Protein AF-A0A2M8G8P9-F1 (afdb_monomer_lite)

Secondary structure (DSSP, 8-state):
--HHHHHHHHHHT--SS-----SSHHHHHHHHHHH--TT------S-TT--EEE-GGG-EEE--HHHHHHHHHHHHH--

Structure (mmCIF, N/CA/C/O backbone):
data_AF-A0A2M8G8P9-F1
#
_entry.id   AF-A0A2M8G8P9-F1
#
loop_
_atom_site.group_PDB
_atom_site.id
_atom_site.type_symbol
_atom_site.label_atom_id
_atom_site.label_alt_id
_atom_site.label_comp_id
_atom_site.label_asym_id
_atom_site.label_entity_id
_atom_site.label_seq_id
_atom_site.pdbx_PDB_ins_code
_atom_site.Cartn_x
_atom_site.Cartn_y
_atom_site.Cartn_z
_atom_site.occupancy
_atom_site.B_iso_or_equiv
_atom_site.auth_seq_id
_atom_site.auth_comp_id
_atom_site.auth_asym_id
_atom_site.auth_atom_id
_atom_site.pdbx_PDB_model_num
ATOM 1 N N . GLU A 1 1 ? 9.055 1.384 -16.625 1.00 74.44 1 GLU A N 1
ATOM 2 C CA . GLU A 1 1 ? 8.243 2.607 -16.787 1.00 74.44 1 GLU A CA 1
ATOM 3 C C . GLU A 1 1 ? 8.471 3.536 -15.603 1.00 74.44 1 GLU A C 1
ATOM 5 O O . GLU A 1 1 ? 8.966 3.068 -14.580 1.00 74.44 1 GLU A O 1
ATOM 10 N N . ASP A 1 2 ? 8.178 4.829 -15.751 1.00 86.94 2 ASP A N 1
ATOM 11 C CA . ASP A 1 2 ? 8.257 5.802 -14.655 1.00 86.94 2 ASP A CA 1
ATOM 12 C C . ASP A 1 2 ? 7.035 5.647 -13.726 1.00 86.94 2 ASP A C 1
ATOM 14 O O . ASP A 1 2 ? 5.904 5.829 -14.188 1.00 86.94 2 ASP A O 1
ATOM 18 N N . PRO A 1 3 ? 7.220 5.351 -12.423 1.00 88.75 3 PRO A N 1
ATOM 19 C CA . PRO A 1 3 ? 6.118 5.234 -11.470 1.00 88.75 3 PRO A CA 1
ATOM 20 C C . PRO A 1 3 ? 5.200 6.460 -11.418 1.00 88.75 3 PRO A C 1
ATOM 22 O O . PRO A 1 3 ? 4.003 6.316 -11.165 1.00 88.75 3 PRO A O 1
ATOM 25 N N . ARG A 1 4 ? 5.730 7.670 -11.663 1.00 92.12 4 ARG A N 1
ATOM 26 C CA . ARG A 1 4 ? 4.912 8.894 -11.679 1.00 92.12 4 ARG A CA 1
ATOM 27 C C . ARG A 1 4 ? 3.951 8.930 -12.855 1.00 92.12 4 ARG A C 1
ATOM 29 O O . ARG A 1 4 ? 2.801 9.316 -12.663 1.00 92.12 4 ARG A O 1
ATOM 36 N N . ALA A 1 5 ? 4.411 8.526 -14.036 1.00 94.06 5 ALA A N 1
ATOM 37 C CA . ALA A 1 5 ? 3.580 8.472 -15.232 1.00 94.06 5 ALA A CA 1
ATOM 38 C C . ALA A 1 5 ? 2.414 7.491 -15.040 1.00 94.06 5 ALA A C 1
ATOM 40 O O . ALA A 1 5 ? 1.262 7.879 -15.213 1.00 94.06 5 ALA A O 1
ATOM 41 N N . ILE A 1 6 ? 2.697 6.281 -14.541 1.00 92.19 6 ILE A N 1
ATOM 42 C CA . ILE A 1 6 ? 1.668 5.269 -14.244 1.00 92.19 6 ILE A CA 1
ATOM 43 C C . ILE A 1 6 ? 0.629 5.816 -13.254 1.00 92.19 6 ILE A C 1
ATOM 45 O O . ILE A 1 6 ? -0.575 5.717 -13.484 1.00 92.19 6 ILE A O 1
ATOM 49 N N . ALA A 1 7 ? 1.080 6.424 -12.151 1.00 94.19 7 ALA A N 1
ATOM 50 C CA . ALA A 1 7 ? 0.171 6.967 -11.143 1.00 94.19 7 ALA A CA 1
ATOM 51 C C . ALA A 1 7 ? -0.690 8.117 -11.694 1.00 94.19 7 ALA A C 1
ATOM 53 O O . ALA A 1 7 ? -1.864 8.244 -11.344 1.00 94.19 7 ALA A O 1
ATOM 54 N N . HIS A 1 8 ? -0.114 8.947 -12.569 1.00 93.56 8 HIS A N 1
ATOM 55 C CA . HIS A 1 8 ? -0.836 10.014 -13.252 1.00 93.56 8 HIS A CA 1
ATOM 56 C C . HIS A 1 8 ? -1.920 9.439 -14.170 1.00 93.56 8 HIS A C 1
ATOM 58 O O . HIS A 1 8 ? -3.052 9.922 -14.150 1.00 93.56 8 HIS A O 1
ATOM 64 N N . ASP A 1 9 ? -1.606 8.403 -14.943 1.00 95.31 9 ASP A N 1
ATOM 65 C CA . ASP A 1 9 ? -2.564 7.795 -15.865 1.00 95.31 9 ASP A CA 1
ATOM 66 C C . ASP A 1 9 ? -3.737 7.137 -15.135 1.00 95.31 9 ASP A C 1
ATOM 68 O O . ASP A 1 9 ? -4.882 7.323 -15.543 1.00 95.31 9 ASP A O 1
ATOM 72 N N . ILE A 1 10 ? -3.494 6.490 -13.990 1.00 93.69 10 ILE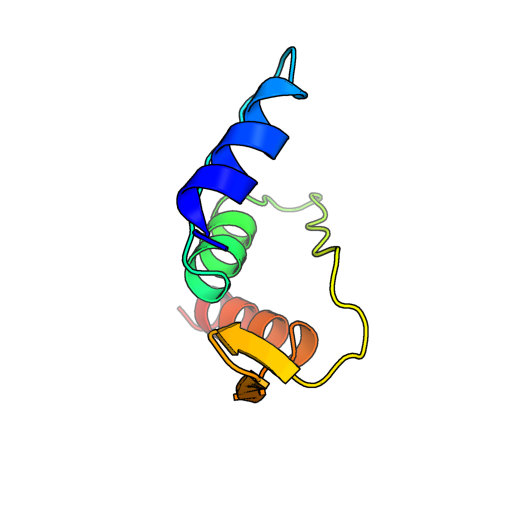 A N 1
ATOM 73 C CA . ILE A 1 10 ? -4.571 6.004 -13.111 1.00 93.69 10 ILE A CA 1
ATOM 74 C C . ILE A 1 10 ? -5.449 7.171 -12.640 1.00 93.69 10 ILE A C 1
ATOM 76 O O . ILE A 1 10 ? -6.676 7.094 -12.698 1.00 93.69 10 ILE A O 1
ATOM 80 N N . LYS A 1 11 ? -4.832 8.278 -12.205 1.00 93.94 11 LYS A N 1
ATOM 81 C CA . LYS A 1 11 ? -5.556 9.450 -11.692 1.00 93.94 11 LYS A CA 1
ATOM 82 C C . LYS A 1 11 ? -6.491 10.070 -12.735 1.00 93.94 11 LYS A C 1
ATOM 84 O O . LYS A 1 11 ? -7.555 10.551 -12.358 1.00 93.94 11 LYS A O 1
ATOM 89 N N . LYS A 1 12 ? -6.144 10.028 -14.028 1.00 94.44 12 LYS A N 1
ATOM 90 C CA . LYS A 1 12 ? -7.015 10.517 -15.117 1.00 94.44 12 LYS A CA 1
ATOM 91 C C . LYS A 1 12 ? -8.364 9.788 -15.175 1.00 94.44 12 LYS A C 1
ATOM 93 O O . LYS A 1 12 ? -9.341 10.382 -15.614 1.00 94.44 12 LYS A O 1
ATOM 98 N N . GLY A 1 13 ? -8.426 8.530 -14.731 1.00 95.06 13 GLY A N 1
ATOM 99 C CA . GLY A 1 13 ? -9.661 7.740 -14.686 1.00 95.06 13 GLY A CA 1
AT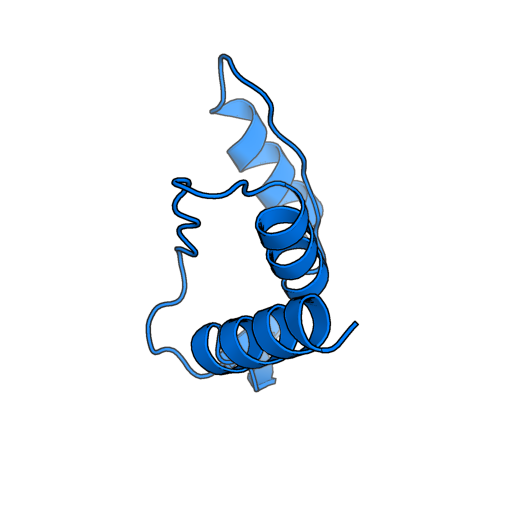OM 100 C C . GLY A 1 13 ? -10.578 8.050 -13.496 1.00 95.06 13 GLY A C 1
ATOM 101 O O . GLY A 1 13 ? -11.682 7.517 -13.430 1.00 95.06 13 GLY A O 1
ATOM 102 N N . ILE A 1 14 ? -10.147 8.890 -12.551 1.00 93.75 14 ILE A N 1
ATOM 103 C CA . ILE A 1 14 ? -10.908 9.224 -11.342 1.00 93.75 14 ILE A CA 1
ATOM 104 C C . ILE A 1 14 ? -11.630 10.553 -11.575 1.00 93.75 14 ILE A C 1
ATOM 106 O O . ILE A 1 14 ? -11.038 11.626 -11.475 1.00 93.75 14 ILE A O 1
ATOM 110 N N . SER A 1 15 ? -12.924 10.483 -11.887 1.00 89.88 15 SER A N 1
ATOM 111 C CA . SER A 1 15 ? -13.752 11.653 -12.214 1.00 89.88 15 SER A CA 1
ATOM 112 C C . SER A 1 15 ? -14.239 12.439 -10.993 1.00 89.88 15 SER A C 1
ATOM 114 O O . SER A 1 15 ? -14.632 13.596 -11.120 1.00 89.88 15 SER A O 1
ATOM 116 N N . SER A 1 16 ? -14.253 11.821 -9.811 1.00 90.12 16 SER A N 1
ATOM 117 C CA . SER A 1 16 ? -14.767 12.425 -8.579 1.00 90.12 16 SER A CA 1
ATOM 118 C C . SER A 1 16 ? -14.242 11.708 -7.337 1.00 90.12 16 SER A C 1
ATOM 120 O O . SER A 1 16 ? -13.958 10.513 -7.384 1.00 90.12 16 SER A O 1
ATOM 122 N N . GLY A 1 17 ? -14.198 12.421 -6.211 1.00 86.50 17 GLY A N 1
ATOM 123 C CA . GLY A 1 17 ? -13.771 11.891 -4.915 1.00 86.50 17 GLY A CA 1
ATOM 124 C C . GLY A 1 17 ? -12.363 12.329 -4.510 1.00 86.50 17 GLY A C 1
ATOM 125 O O . GLY A 1 17 ? -11.608 12.903 -5.296 1.00 86.50 17 GLY A O 1
ATOM 126 N N . ASN A 1 18 ? -12.014 12.071 -3.250 1.00 89.62 18 ASN A N 1
ATOM 127 C CA . ASN A 1 18 ? -10.691 12.384 -2.720 1.00 89.62 18 ASN A CA 1
ATOM 128 C C . ASN A 1 18 ? -9.674 11.353 -3.220 1.00 89.62 18 ASN A C 1
ATOM 130 O O . ASN A 1 18 ? -9.800 10.164 -2.938 1.00 89.62 18 ASN A O 1
ATOM 134 N N . CYS A 1 19 ? -8.649 11.817 -3.934 1.00 94.06 19 CYS A N 1
ATOM 135 C CA . CYS A 1 19 ? -7.554 10.985 -4.424 1.00 94.06 19 CYS A CA 1
ATOM 136 C C . CYS A 1 19 ? -6.211 11.591 -4.008 1.00 94.06 19 CYS A C 1
ATOM 138 O O . CYS A 1 19 ? -5.836 12.672 -4.467 1.00 94.06 19 CYS A O 1
ATOM 140 N N . GLU A 1 20 ? -5.454 10.861 -3.193 1.00 95.06 20 GLU A N 1
ATOM 141 C CA .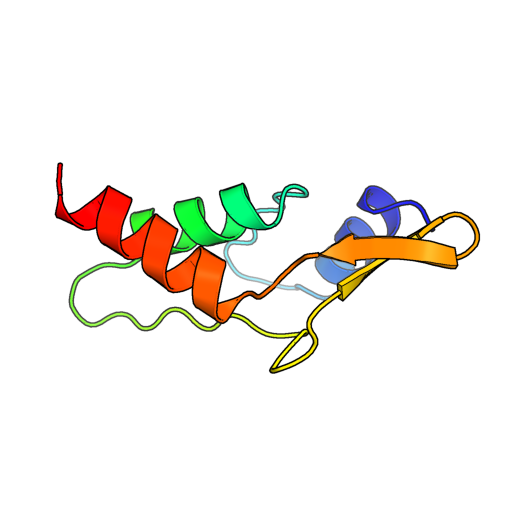 GLU A 1 20 ? -4.079 11.198 -2.826 1.00 95.06 20 GLU A CA 1
ATOM 142 C C . GLU A 1 20 ? -3.115 10.224 -3.514 1.00 95.06 20 GLU A C 1
ATOM 144 O O . GLU A 1 20 ? -3.335 9.015 -3.513 1.00 95.06 20 GLU A O 1
ATOM 149 N N . VAL A 1 21 ? -2.045 10.747 -4.120 1.00 95.62 21 VAL A N 1
ATOM 150 C CA . VAL A 1 21 ? -1.024 9.930 -4.791 1.00 95.62 21 VAL A CA 1
ATOM 151 C C . VAL A 1 21 ? 0.234 9.905 -3.935 1.00 95.62 21 VAL A C 1
ATOM 153 O O . VAL A 1 21 ? 0.905 10.924 -3.777 1.00 95.62 21 VAL A O 1
ATOM 156 N N . ILE A 1 22 ? 0.580 8.724 -3.425 1.00 96.81 22 ILE A N 1
ATOM 157 C CA . ILE A 1 22 ? 1.806 8.476 -2.661 1.00 96.81 22 ILE A CA 1
ATOM 158 C C . ILE A 1 22 ? 2.578 7.362 -3.368 1.00 96.81 22 ILE A C 1
ATOM 160 O O . ILE A 1 22 ? 2.139 6.217 -3.397 1.00 96.81 22 ILE A O 1
ATOM 164 N N . LEU A 1 23 ? 3.728 7.702 -3.957 1.00 94.81 23 LEU A N 1
ATOM 165 C CA . LEU A 1 23 ? 4.524 6.759 -4.762 1.00 94.81 23 LEU A CA 1
ATOM 166 C C . LEU A 1 23 ? 5.203 5.673 -3.919 1.00 94.81 23 LEU A C 1
ATOM 168 O O . LEU A 1 23 ? 5.465 4.575 -4.402 1.00 94.81 23 LEU A O 1
ATOM 172 N N . ASP A 1 24 ? 5.515 5.987 -2.664 1.00 94.62 24 ASP A N 1
ATOM 173 C CA . ASP A 1 24 ? 6.069 5.022 -1.724 1.00 94.62 24 ASP A CA 1
ATOM 174 C C . ASP A 1 24 ? 4.939 4.146 -1.176 1.00 94.62 24 ASP A C 1
ATOM 176 O O . ASP A 1 24 ? 4.076 4.610 -0.426 1.00 94.62 24 ASP A O 1
ATOM 180 N N . ARG A 1 25 ? 4.954 2.866 -1.556 1.00 95.19 25 ARG A N 1
ATOM 181 C CA . ARG A 1 25 ? 3.891 1.917 -1.219 1.00 95.19 25 ARG A CA 1
ATOM 182 C C . ARG A 1 25 ? 3.721 1.727 0.293 1.00 95.19 25 ARG A C 1
ATOM 184 O O . ARG A 1 25 ? 2.585 1.629 0.746 1.00 95.19 25 ARG A O 1
ATOM 191 N N . ARG A 1 26 ? 4.800 1.728 1.093 1.00 96.69 26 ARG A N 1
ATOM 192 C CA . ARG A 1 26 ? 4.698 1.570 2.560 1.00 96.69 26 ARG A CA 1
ATOM 193 C C . ARG A 1 26 ? 4.079 2.821 3.171 1.00 96.69 26 ARG A C 1
ATOM 195 O O . ARG A 1 26 ? 3.177 2.715 3.997 1.00 96.69 26 ARG A O 1
ATOM 202 N N . LYS A 1 27 ? 4.502 4.007 2.719 1.00 97.94 27 LYS A N 1
ATOM 203 C CA . LYS A 1 27 ? 3.907 5.276 3.169 1.00 97.94 27 LYS A CA 1
ATOM 204 C C . LYS A 1 27 ? 2.434 5.385 2.786 1.00 97.94 27 LYS A C 1
ATOM 206 O O . LYS A 1 27 ? 1.658 5.895 3.586 1.00 97.94 27 LYS A O 1
ATOM 211 N N . ALA A 1 28 ? 2.042 4.891 1.611 1.00 97.62 28 ALA A N 1
ATOM 212 C CA . ALA A 1 28 ? 0.643 4.857 1.190 1.00 97.62 28 ALA A CA 1
ATOM 213 C C . ALA A 1 28 ? -0.210 3.979 2.124 1.00 97.62 28 ALA A C 1
ATOM 215 O O . ALA A 1 28 ? -1.265 4.417 2.578 1.00 97.62 28 ALA A O 1
ATOM 216 N N . VAL A 1 29 ? 0.280 2.784 2.481 1.00 97.19 29 VAL A N 1
ATOM 217 C CA . VAL A 1 29 ? -0.382 1.893 3.451 1.00 97.19 29 VAL A CA 1
ATOM 218 C C . VAL A 1 29 ? -0.489 2.554 4.828 1.00 97.19 29 VAL A C 1
ATOM 220 O O . VAL A 1 29 ? -1.580 2.614 5.393 1.00 97.19 29 VAL A O 1
ATOM 223 N N . ASN A 1 30 ? 0.606 3.125 5.344 1.00 97.62 30 ASN A N 1
ATOM 224 C CA . ASN A 1 30 ? 0.593 3.846 6.621 1.00 97.62 30 ASN A CA 1
ATOM 225 C C . ASN A 1 30 ? -0.432 4.992 6.621 1.00 97.62 30 ASN A C 1
ATOM 227 O O . ASN A 1 30 ? -1.209 5.143 7.564 1.00 97.62 30 ASN A O 1
ATOM 231 N N . LYS A 1 31 ? -0.456 5.792 5.550 1.00 97.69 31 LYS A N 1
ATOM 232 C CA . LYS A 1 31 ? -1.391 6.908 5.393 1.00 97.69 31 LYS A CA 1
ATOM 233 C C . LYS A 1 31 ? -2.842 6.431 5.401 1.00 97.69 31 LYS A C 1
ATOM 235 O O . LYS A 1 31 ? -3.653 7.027 6.105 1.00 97.69 31 LYS A O 1
ATOM 240 N N . ALA A 1 32 ? -3.145 5.347 4.684 1.00 97.44 32 ALA A N 1
ATOM 241 C CA . ALA A 1 32 ? -4.482 4.762 4.645 1.00 97.44 32 ALA A CA 1
ATOM 242 C C . ALA A 1 32 ? -4.958 4.333 6.043 1.00 97.44 32 ALA A C 1
ATOM 244 O O . ALA A 1 32 ? -6.067 4.681 6.441 1.00 97.44 32 ALA A O 1
ATOM 245 N N . PHE A 1 33 ? -4.105 3.670 6.833 1.00 97.12 33 PHE A N 1
ATOM 246 C CA . PHE A 1 33 ? -4.453 3.295 8.209 1.00 97.12 33 PHE A CA 1
ATOM 247 C C . PHE A 1 33 ? -4.676 4.496 9.127 1.00 97.12 33 PHE A C 1
ATOM 249 O O . PHE A 1 33 ? -5.550 4.450 9.983 1.00 97.12 33 PHE A O 1
ATOM 256 N N . ARG A 1 34 ? -3.933 5.592 8.942 1.00 96.19 34 ARG A N 1
ATOM 257 C CA . ARG A 1 34 ? -4.121 6.822 9.733 1.00 96.19 34 ARG A CA 1
ATOM 258 C C . ARG A 1 34 ? -5.371 7.611 9.342 1.00 96.19 34 ARG A C 1
ATOM 260 O O . ARG A 1 34 ? -5.788 8.481 10.102 1.00 96.19 34 ARG A O 1
ATOM 267 N N . TYR A 1 35 ? -5.924 7.359 8.160 1.00 95.88 35 TYR A N 1
ATOM 268 C CA . TYR A 1 35 ? -7.185 7.943 7.707 1.00 95.88 35 TYR A CA 1
ATOM 269 C C . TYR A 1 35 ? -8.403 7.129 8.121 1.00 95.88 35 TYR A C 1
ATOM 271 O O . TYR A 1 35 ? -9.454 7.722 8.364 1.0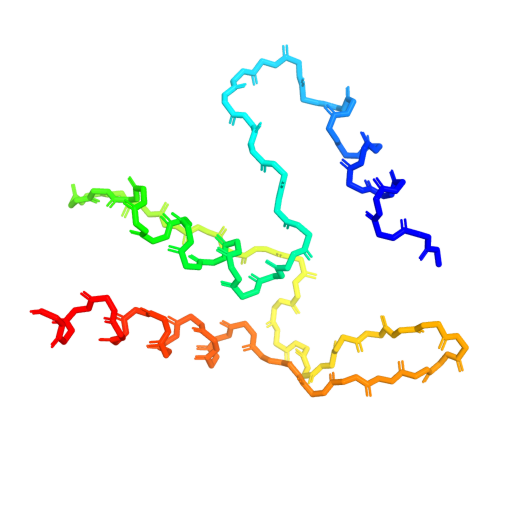0 95.88 35 TYR A O 1
ATOM 279 N N . ALA A 1 36 ? -8.257 5.809 8.223 1.00 96.50 36 ALA A N 1
ATOM 280 C CA . ALA A 1 36 ? -9.322 4.930 8.667 1.00 96.50 36 ALA A CA 1
ATOM 281 C C . ALA A 1 36 ? -9.740 5.241 10.110 1.00 96.50 36 ALA A C 1
ATOM 283 O O . ALA A 1 36 ? -8.907 5.431 11.000 1.00 96.50 36 ALA A O 1
ATOM 284 N N . LYS A 1 37 ? -11.049 5.270 10.341 1.00 95.38 37 LYS A N 1
ATOM 285 C CA . LYS A 1 37 ? -11.666 5.379 11.662 1.00 95.38 37 LYS A CA 1
ATOM 286 C C . LYS A 1 37 ? -12.233 4.031 12.088 1.00 95.38 37 LYS A C 1
ATOM 288 O O . LYS A 1 37 ? -12.344 3.095 11.299 1.00 95.38 37 LYS A O 1
ATOM 293 N N . THR A 1 38 ? -12.627 3.932 13.354 1.00 94.50 38 THR A N 1
ATOM 294 C CA . THR A 1 38 ? -13.368 2.770 13.851 1.00 94.50 38 THR A CA 1
ATOM 295 C C . THR A 1 38 ? -14.610 2.533 12.993 1.00 94.50 38 THR A C 1
ATOM 297 O O . THR A 1 38 ? -15.443 3.426 12.857 1.00 94.50 38 THR A O 1
ATOM 300 N N . GLY A 1 39 ? -14.727 1.325 12.441 1.00 96.88 39 GLY A N 1
ATOM 301 C CA . GLY A 1 39 ? -15.810 0.934 11.534 1.00 96.88 39 GLY A CA 1
ATOM 302 C C . GLY A 1 39 ? -15.444 0.986 10.048 1.00 96.88 39 GLY A C 1
ATOM 303 O O . GLY A 1 39 ? -16.149 0.377 9.249 1.00 96.88 39 GLY A O 1
ATOM 304 N N . ASP A 1 40 ? -14.334 1.629 9.676 1.00 97.62 40 ASP A N 1
ATOM 305 C CA . ASP A 1 40 ? -13.857 1.643 8.293 1.00 97.62 40 ASP A CA 1
ATOM 306 C C . ASP A 1 40 ? -13.099 0.355 7.940 1.00 97.62 40 ASP A C 1
ATOM 308 O O . ASP A 1 40 ? -12.504 -0.312 8.791 1.00 97.62 40 ASP A O 1
ATOM 312 N N . ALA A 1 41 ? -13.057 0.045 6.643 1.00 97.00 41 ALA A N 1
ATOM 313 C CA . ALA A 1 41 ? -12.214 -1.001 6.082 1.00 97.00 41 ALA A CA 1
ATOM 314 C C . ALA A 1 41 ? -11.188 -0.399 5.114 1.00 97.00 41 ALA A C 1
ATOM 316 O O . ALA A 1 41 ? -11.523 0.428 4.266 1.00 97.00 41 ALA A O 1
ATOM 317 N N . VAL A 1 42 ? -9.936 -0.855 5.206 1.00 96.62 42 VAL A N 1
ATOM 318 C CA . VAL A 1 42 ? -8.865 -0.499 4.264 1.00 96.62 42 VAL A CA 1
ATOM 319 C C . VAL A 1 42 ? -8.593 -1.684 3.345 1.00 96.62 42 VAL A C 1
ATOM 321 O O . VAL A 1 42 ? -8.268 -2.774 3.814 1.00 96.62 42 VAL A O 1
ATOM 324 N N . ILE A 1 43 ? -8.698 -1.466 2.032 1.00 96.31 43 ILE A N 1
ATOM 325 C CA . ILE A 1 43 ? -8.458 -2.490 1.010 1.00 96.31 43 ILE A CA 1
ATOM 326 C C . ILE A 1 43 ? -7.143 -2.177 0.288 1.00 96.31 43 ILE A C 1
ATOM 328 O O . ILE A 1 43 ? -7.000 -1.123 -0.327 1.00 96.31 43 ILE A O 1
ATOM 332 N N . ILE A 1 44 ? -6.188 -3.110 0.337 1.00 95.50 44 ILE A N 1
ATOM 333 C CA . ILE A 1 44 ? -4.918 -3.034 -0.399 1.00 95.50 44 ILE A CA 1
ATOM 334 C C . ILE A 1 44 ? -5.007 -3.989 -1.593 1.00 95.50 44 ILE A C 1
ATOM 336 O O . ILE A 1 44 ? -5.139 -5.198 -1.409 1.00 95.50 44 ILE A O 1
ATOM 340 N N . THR A 1 45 ? -4.942 -3.461 -2.816 1.00 93.94 45 THR A N 1
ATOM 341 C CA . THR A 1 45 ? -5.127 -4.240 -4.053 1.00 93.94 45 THR A CA 1
ATOM 342 C C . THR A 1 45 ? -3.883 -4.231 -4.956 1.00 93.94 45 THR A C 1
ATOM 344 O O . THR A 1 45 ? -2.905 -3.509 -4.730 1.00 93.94 45 THR A O 1
ATOM 347 N N . GLY A 1 46 ? -3.900 -5.091 -5.980 1.00 90.44 46 GLY A N 1
ATOM 348 C CA . GLY A 1 46 ? -2.915 -5.114 -7.069 1.00 90.44 46 GLY A CA 1
ATOM 349 C C . GLY A 1 46 ? -1.726 -6.066 -6.904 1.00 90.44 46 GLY A C 1
ATOM 350 O O . GLY A 1 46 ? -0.992 -6.235 -7.866 1.00 90.44 46 GLY A O 1
ATOM 351 N N . LYS A 1 47 ? -1.525 -6.685 -5.731 1.00 90.50 47 LYS A N 1
ATOM 352 C CA . LYS A 1 47 ? -0.389 -7.599 -5.482 1.00 90.50 47 LYS A CA 1
ATOM 353 C C . LYS A 1 47 ? -0.775 -8.993 -4.977 1.00 90.50 47 LYS A C 1
ATOM 355 O O . LYS A 1 47 ? -0.155 -9.989 -5.334 1.00 90.50 47 LYS A O 1
ATOM 360 N N . GLY A 1 48 ? -1.764 -9.083 -4.086 1.00 83.25 48 GLY A N 1
ATOM 361 C CA . GLY A 1 48 ? -2.164 -10.362 -3.492 1.00 83.25 48 GLY A CA 1
ATOM 362 C C . GLY A 1 48 ? -1.014 -11.073 -2.760 1.00 83.25 48 GLY A C 1
ATOM 363 O O . GLY A 1 48 ? -0.403 -10.506 -1.856 1.00 83.25 48 GLY A O 1
ATOM 364 N N . ALA A 1 49 ? -0.740 -12.327 -3.133 1.00 85.44 49 ALA A N 1
ATOM 365 C CA . ALA A 1 49 ? 0.272 -13.179 -2.496 1.00 85.44 49 ALA A CA 1
ATOM 366 C C . ALA A 1 49 ? 1.678 -13.068 -3.120 1.00 85.44 49 ALA A C 1
ATOM 368 O O . ALA A 1 49 ? 2.581 -13.807 -2.721 1.00 85.44 49 ALA A O 1
ATOM 369 N N . GLU A 1 50 ? 1.876 -12.183 -4.101 1.00 88.12 50 GLU A N 1
ATOM 370 C CA . GLU A 1 50 ? 3.150 -12.072 -4.808 1.00 88.12 50 GLU A CA 1
ATOM 371 C C . GLU A 1 50 ? 4.267 -11.552 -3.882 1.00 88.12 50 GLU A C 1
ATOM 373 O O . GLU A 1 50 ? 4.084 -10.542 -3.205 1.00 88.12 50 GLU A O 1
ATOM 378 N N . PRO A 1 51 ? 5.451 -12.189 -3.847 1.00 91.56 51 PRO A N 1
ATOM 379 C CA . PRO A 1 51 ? 6.510 -11.813 -2.911 1.00 91.56 51 PRO A CA 1
ATOM 380 C C . PRO A 1 51 ? 7.509 -10.756 -3.426 1.00 91.56 51 PRO A C 1
ATOM 382 O O . PRO A 1 51 ? 8.496 -10.471 -2.738 1.00 91.56 51 PRO A O 1
ATOM 385 N N . TRP A 1 52 ? 7.303 -10.176 -4.614 1.00 93.31 52 TRP A N 1
ATOM 386 C CA . TRP A 1 52 ? 8.296 -9.316 -5.279 1.00 93.31 52 TRP A CA 1
ATOM 387 C C . TRP A 1 52 ? 7.680 -8.064 -5.890 1.00 93.31 52 TRP A C 1
ATOM 389 O O . TRP A 1 52 ? 6.604 -8.137 -6.474 1.00 93.31 52 TRP A O 1
ATOM 399 N N . ILE A 1 53 ? 8.333 -6.907 -5.768 1.00 92.06 53 ILE A N 1
ATOM 400 C CA . ILE A 1 53 ? 8.083 -5.764 -6.662 1.00 92.06 53 ILE A CA 1
ATOM 401 C C . ILE A 1 53 ? 9.132 -5.811 -7.768 1.00 92.06 53 ILE A C 1
ATOM 403 O O . ILE A 1 53 ? 10.327 -5.895 -7.480 1.00 92.06 53 ILE A O 1
ATOM 407 N N . MET A 1 54 ? 8.672 -5.742 -9.014 1.00 90.19 54 MET A N 1
ATOM 408 C CA . MET A 1 54 ? 9.531 -5.703 -10.193 1.00 90.19 54 MET A CA 1
ATOM 409 C C . MET A 1 54 ? 9.967 -4.266 -10.480 1.00 90.19 54 MET A C 1
ATOM 411 O O . MET A 1 54 ? 9.155 -3.343 -10.487 1.00 90.19 54 MET A O 1
ATOM 415 N N . GLY A 1 55 ? 11.262 -4.087 -10.703 1.00 87.94 55 GLY A N 1
ATOM 416 C CA . GLY A 1 55 ? 11.894 -2.826 -11.057 1.00 87.94 55 GLY A CA 1
ATOM 417 C C . GLY A 1 55 ? 12.425 -2.821 -12.495 1.00 87.94 55 GLY A C 1
ATOM 418 O O . GLY A 1 55 ? 12.252 -3.784 -13.250 1.00 87.94 55 GLY A O 1
ATOM 419 N N . PRO A 1 56 ? 13.093 -1.729 -12.907 1.00 85.44 56 PRO A N 1
ATOM 420 C CA . PRO A 1 56 ? 13.655 -1.604 -14.246 1.00 85.44 56 PRO A CA 1
ATOM 421 C C . PRO A 1 56 ? 14.639 -2.734 -14.563 1.00 85.44 56 PRO A C 1
ATOM 423 O O . PRO A 1 56 ? 15.361 -3.203 -13.681 1.00 85.44 56 PRO A O 1
ATOM 426 N N . LYS A 1 57 ? 14.698 -3.138 -15.838 1.00 88.12 57 LYS A N 1
ATOM 427 C CA . LYS A 1 57 ? 15.661 -4.132 -16.347 1.00 88.12 57 LYS A CA 1
ATOM 428 C C . LYS A 1 57 ? 15.626 -5.479 -15.595 1.00 88.12 57 LYS A C 1
ATOM 430 O O . LYS A 1 57 ? 16.658 -6.117 -15.431 1.00 88.12 57 LYS A O 1
ATOM 435 N N . GLY A 1 58 ? 14.453 -5.897 -15.109 1.00 89.12 58 GLY A N 1
ATOM 436 C CA . GLY A 1 58 ? 14.276 -7.183 -14.420 1.00 89.12 58 GLY A CA 1
ATOM 437 C C . GLY A 1 58 ? 14.789 -7.217 -12.978 1.00 89.12 58 GLY A C 1
ATOM 438 O O . GLY A 1 58 ? 14.847 -8.288 -12.375 1.00 89.12 58 GLY A O 1
ATOM 439 N N . THR A 1 59 ? 15.147 -6.065 -12.402 1.00 93.38 59 THR A N 1
ATOM 440 C CA . THR A 1 59 ? 15.449 -5.980 -10.968 1.00 93.38 59 THR A CA 1
ATOM 441 C C . THR A 1 59 ? 14.213 -6.335 -10.144 1.00 93.38 59 THR A C 1
ATOM 443 O O . THR A 1 59 ? 13.080 -6.160 -10.590 1.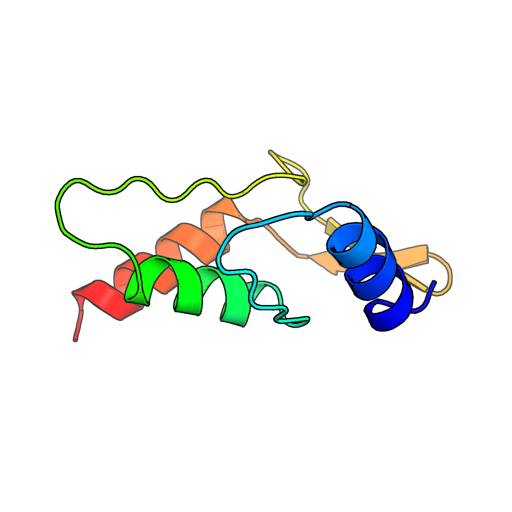00 93.38 59 THR A O 1
ATOM 446 N N . LYS A 1 60 ? 14.416 -6.855 -8.933 1.00 94.06 60 LYS A N 1
ATOM 447 C CA . LYS A 1 60 ? 13.319 -7.167 -8.018 1.00 94.06 60 LYS A CA 1
ATOM 448 C C . LYS A 1 60 ? 13.708 -6.872 -6.584 1.00 94.06 60 LYS A C 1
ATOM 450 O O . LYS A 1 60 ? 14.847 -7.103 -6.185 1.00 94.06 60 LYS A O 1
ATOM 455 N N . ILE A 1 61 ? 12.738 -6.406 -5.814 1.00 94.06 61 ILE A N 1
ATOM 456 C CA . ILE A 1 61 ? 12.872 -6.195 -4.373 1.00 94.06 61 ILE A CA 1
ATOM 457 C C . ILE A 1 61 ? 11.859 -7.070 -3.645 1.00 94.06 61 ILE A C 1
ATOM 459 O O . ILE A 1 61 ? 10.728 -7.245 -4.115 1.00 94.06 61 ILE A O 1
ATOM 463 N N . ARG A 1 62 ? 12.272 -7.660 -2.518 1.00 94.88 62 ARG A N 1
ATOM 464 C CA . ARG A 1 62 ? 11.371 -8.470 -1.694 1.00 94.88 62 ARG A CA 1
ATOM 465 C C . ARG A 1 62 ? 10.286 -7.559 -1.135 1.00 94.88 62 ARG A C 1
ATOM 467 O O . ARG A 1 62 ? 10.586 -6.493 -0.605 1.00 94.88 62 ARG A O 1
ATOM 474 N N . TRP A 1 63 ? 9.035 -7.973 -1.284 1.00 95.00 63 TRP A N 1
ATOM 475 C CA . TRP A 1 63 ? 7.893 -7.214 -0.794 1.00 95.00 63 TRP A CA 1
ATOM 476 C C . TRP A 1 63 ? 6.691 -8.121 -0.552 1.00 95.00 63 TRP A C 1
ATOM 478 O O . TRP A 1 63 ? 6.337 -8.905 -1.430 1.00 95.00 63 TRP A O 1
ATOM 488 N N . ASP A 1 64 ? 6.011 -7.962 0.579 1.00 95.06 64 ASP A N 1
ATOM 489 C CA . ASP A 1 64 ? 4.738 -8.619 0.881 1.00 95.06 64 ASP A CA 1
ATOM 490 C C . ASP A 1 64 ? 3.786 -7.603 1.527 1.00 95.06 64 ASP A C 1
ATOM 492 O O . ASP A 1 64 ? 4.059 -7.094 2.614 1.00 95.06 64 ASP A O 1
ATOM 496 N N . ASP A 1 65 ? 2.663 -7.295 0.867 1.00 95.19 65 ASP A N 1
ATOM 497 C CA . ASP A 1 65 ? 1.690 -6.327 1.398 1.00 95.19 65 ASP A CA 1
ATOM 498 C C . ASP A 1 65 ? 1.109 -6.777 2.745 1.00 95.19 65 ASP A C 1
ATOM 500 O O . ASP A 1 65 ? 0.768 -5.936 3.571 1.00 95.19 65 ASP A O 1
ATOM 504 N N . ARG A 1 66 ? 1.024 -8.088 3.004 1.00 94.38 66 ARG A N 1
ATOM 505 C CA . ARG A 1 66 ? 0.486 -8.630 4.261 1.00 94.38 66 ARG A CA 1
ATOM 506 C C . ARG A 1 66 ? 1.455 -8.409 5.414 1.00 94.38 66 ARG A C 1
ATOM 508 O O . ARG A 1 66 ? 1.023 -8.195 6.542 1.00 94.38 66 ARG A O 1
ATOM 515 N N . GLU A 1 67 ? 2.753 -8.518 5.151 1.00 95.56 67 GLU A N 1
ATOM 516 C CA . GLU A 1 67 ? 3.797 -8.238 6.139 1.00 95.56 67 GLU A CA 1
ATOM 517 C C . GLU A 1 67 ? 3.804 -6.746 6.468 1.00 95.56 67 GLU A C 1
ATOM 519 O O . GLU A 1 67 ? 3.588 -6.376 7.620 1.00 95.56 67 GLU A O 1
ATOM 524 N N . VAL A 1 68 ? 3.885 -5.899 5.437 1.00 96.12 68 VAL A N 1
ATOM 525 C CA . VAL A 1 68 ? 3.860 -4.438 5.584 1.00 96.12 68 VAL A CA 1
ATOM 526 C C . VAL A 1 68 ? 2.593 -3.964 6.299 1.00 96.12 68 VAL A C 1
ATOM 528 O O . VAL A 1 68 ? 2.675 -3.143 7.207 1.00 96.12 68 VAL A O 1
ATOM 531 N N . ALA A 1 69 ? 1.420 -4.500 5.951 1.00 96.00 69 ALA A N 1
ATOM 532 C CA . ALA A 1 69 ? 0.166 -4.148 6.611 1.00 96.00 69 ALA A CA 1
ATOM 533 C C . ALA A 1 69 ? 0.176 -4.487 8.111 1.00 96.00 69 ALA A C 1
ATOM 535 O O . ALA A 1 69 ? -0.234 -3.663 8.924 1.00 96.00 69 ALA A O 1
ATOM 536 N N . ARG A 1 70 ? 0.664 -5.675 8.498 1.00 96.31 70 ARG A N 1
ATOM 537 C CA . ARG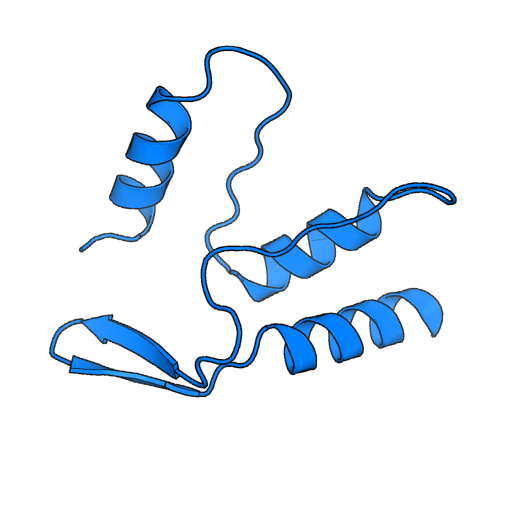 A 1 70 ? 0.748 -6.068 9.916 1.00 96.31 70 ARG A CA 1
ATOM 538 C C . ARG A 1 70 ? 1.720 -5.190 10.693 1.00 96.31 70 ARG A C 1
ATOM 540 O O . ARG A 1 70 ? 1.410 -4.798 11.815 1.00 96.31 70 ARG A O 1
ATOM 547 N N . GLU A 1 71 ? 2.873 -4.882 10.110 1.00 97.19 71 GLU A N 1
ATOM 548 C CA . GLU A 1 71 ? 3.877 -4.014 10.728 1.00 97.19 71 GLU A CA 1
ATOM 549 C C . GLU A 1 71 ? 3.348 -2.595 10.937 1.00 97.19 71 GLU A C 1
ATOM 551 O O . GLU A 1 71 ? 3.407 -2.074 12.049 1.00 97.19 71 GLU A O 1
ATOM 556 N N . GLU A 1 72 ? 2.787 -1.980 9.894 1.00 97.50 72 GLU A N 1
ATOM 557 C CA . GLU A 1 72 ? 2.266 -0.614 9.968 1.00 97.50 72 GLU A CA 1
ATOM 558 C C . GLU A 1 72 ? 1.068 -0.511 10.918 1.00 97.50 72 GLU A C 1
ATOM 560 O O . GLU A 1 72 ? 0.971 0.452 11.679 1.00 97.50 72 GLU A O 1
ATOM 565 N N . LEU A 1 73 ? 0.196 -1.524 10.947 1.00 95.31 73 LEU A N 1
ATOM 566 C CA . LEU A 1 73 ? -0.908 -1.575 11.902 1.00 95.31 73 LEU A CA 1
ATOM 567 C C . LEU A 1 73 ? -0.396 -1.720 13.343 1.00 95.31 73 LEU A C 1
ATOM 569 O O . LEU A 1 73 ? -0.851 -1.001 14.229 1.00 95.31 73 LEU A O 1
ATOM 573 N N . LYS A 1 74 ? 0.596 -2.587 13.588 1.00 96.75 74 LYS A N 1
ATOM 574 C CA . LYS A 1 74 ? 1.230 -2.716 14.910 1.00 96.75 74 LYS A CA 1
ATOM 575 C C . LYS A 1 74 ? 1.872 -1.397 15.349 1.00 96.75 74 LYS A C 1
ATOM 577 O O . LYS A 1 74 ? 1.664 -0.970 16.478 1.00 96.75 74 LYS A O 1
ATOM 582 N N . ASN A 1 75 ? 2.603 -0.730 14.459 1.00 95.19 75 ASN A N 1
ATOM 583 C CA . ASN A 1 75 ? 3.240 0.558 14.744 1.00 95.19 75 ASN A CA 1
ATOM 584 C C . ASN A 1 75 ? 2.226 1.665 15.058 1.00 95.19 75 ASN A C 1
ATOM 586 O O . ASN A 1 75 ? 2.534 2.578 15.823 1.00 95.19 75 ASN A O 1
ATOM 590 N N . LEU A 1 76 ? 1.034 1.603 14.459 1.00 93.12 76 LEU A N 1
ATOM 591 C CA . LEU A 1 76 ? -0.047 2.545 14.727 1.00 93.12 76 LEU A CA 1
ATOM 592 C C . LEU A 1 76 ? -0.694 2.311 16.100 1.00 93.12 76 LEU A C 1
ATOM 594 O O . LEU A 1 76 ? -1.031 3.282 16.766 1.00 93.12 76 LEU A O 1
ATOM 598 N N . LEU A 1 77 ? -0.851 1.048 16.510 1.00 88.88 77 LEU A N 1
ATOM 599 C CA . LEU A 1 77 ? -1.549 0.654 17.743 1.00 88.88 77 LEU A CA 1
ATOM 600 C C . LEU A 1 77 ? -0.666 0.634 19.001 1.00 88.88 77 LEU A C 1
ATOM 602 O O . LEU A 1 77 ? -1.195 0.643 20.105 1.00 88.88 77 LEU A O 1
ATOM 606 N N . VAL A 1 78 ? 0.660 0.546 18.851 1.00 81.88 78 VAL A N 1
ATOM 607 C CA . VAL A 1 78 ? 1.621 0.494 19.977 1.00 81.88 78 VAL A CA 1
ATOM 608 C C . VAL A 1 78 ? 2.090 1.896 20.417 1.00 81.88 78 VAL A C 1
ATOM 610 O O . VAL A 1 78 ? 2.874 2.021 21.354 1.00 81.88 78 VAL A O 1
ATOM 613 N N . LYS A 1 79 ? 1.617 2.958 19.760 1.00 55.66 79 LYS A N 1
ATOM 614 C CA . LYS A 1 79 ? 1.786 4.337 20.237 1.00 55.66 79 LYS A CA 1
ATOM 615 C C . LYS A 1 79 ? 0.744 4.694 21.282 1.00 55.66 79 LYS A C 1
ATOM 617 O O . LYS A 1 79 ? 1.130 5.438 22.207 1.00 55.66 79 LYS A O 1
#

Foldseek 3Di:
DDLVVVQVVVVVPDPDDDDDDDSPPLVVLLVQVVPDDVPDDDDDDDQPQNQWDADPPRDIDGDDVVVSNVVSVCVVVVD

Radius of gyration: 14.21 Å; chains: 1; bounding box: 32×26×37 Å

pLDDT: mean 92.83, std 5.93, range [55.66, 97.94]

Organism: NCBI:txid1975018

InterPro domains:
  IPR036615 Mur ligase, C-terminal domain superfamily [G3DSA:3.90.190.20] (1-78)
  IPR036615 Mur ligase, C-terminal domain superfamily [SSF53244] (1-76)

Sequence (79 aa):
EDPRAIAHDIKKGISSGNCEVILDRRKAVNKAFRYAKTGDAVIITGKGAEPWIMGPKGTKIRWDDREVAREELKNLLVK